Protein AF-A0A7X7TDR7-F1 (afdb_monomer_lite)

Structure (mmCIF, N/CA/C/O backbone):
data_AF-A0A7X7TDR7-F1
#
_entry.id   AF-A0A7X7TDR7-F1
#
loop_
_atom_site.group_PDB
_atom_site.id
_atom_site.type_symbol
_atom_site.label_atom_id
_atom_site.label_alt_id
_atom_site.label_comp_id
_atom_site.label_asym_id
_atom_site.label_entity_id
_atom_site.label_seq_id
_atom_site.pdbx_PDB_ins_code
_atom_site.Cartn_x
_atom_site.Cartn_y
_atom_site.Cartn_z
_atom_site.occupancy
_atom_site.B_iso_or_equiv
_atom_site.auth_seq_id
_atom_site.auth_comp_id
_atom_site.auth_asym_id
_atom_site.auth_atom_id
_atom_site.pdbx_PDB_model_num
ATOM 1 N N . MET A 1 1 ? -41.930 -1.379 -12.088 1.00 5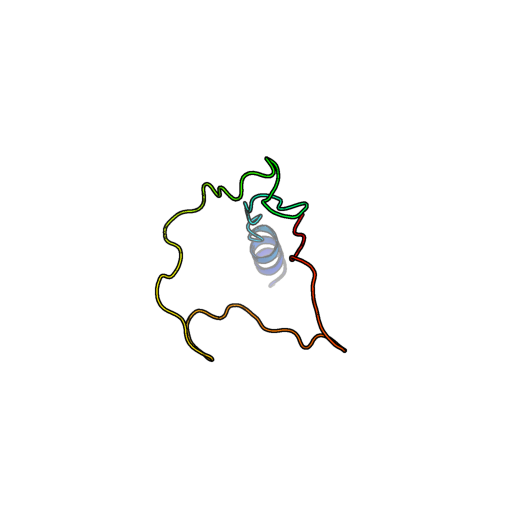6.97 1 MET A N 1
ATOM 2 C CA . MET A 1 1 ? -41.508 -0.120 -12.745 1.00 56.97 1 MET A CA 1
ATOM 3 C C . MET A 1 1 ? -40.128 0.374 -12.254 1.00 56.97 1 MET A C 1
ATOM 5 O O . MET A 1 1 ? -39.885 1.568 -12.248 1.00 56.97 1 MET A O 1
ATOM 9 N N . HIS A 1 2 ? -39.195 -0.522 -11.875 1.00 58.28 2 HIS A N 1
ATOM 10 C CA . HIS A 1 2 ? -37.887 -0.161 -11.270 1.00 58.28 2 HIS A CA 1
ATOM 11 C C . HIS A 1 2 ? -36.664 -0.473 -12.152 1.00 58.28 2 HIS 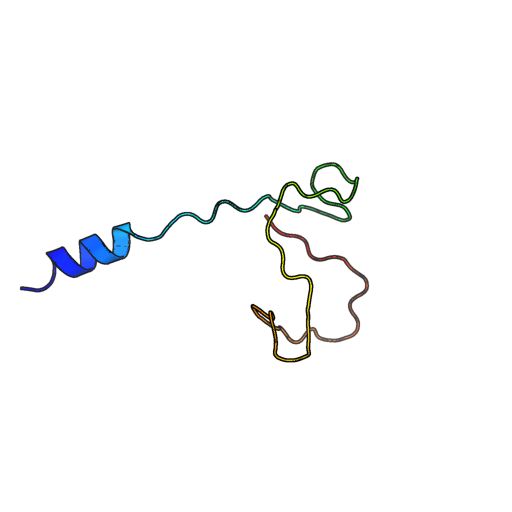A C 1
ATOM 13 O O . HIS A 1 2 ? -35.534 -0.177 -11.782 1.00 58.28 2 HIS A O 1
ATOM 19 N N . LYS A 1 3 ? -36.888 -1.049 -13.341 1.00 55.09 3 LYS A N 1
ATOM 20 C CA . LYS A 1 3 ? -35.832 -1.434 -14.285 1.00 55.09 3 LYS A CA 1
ATOM 21 C C . LYS A 1 3 ? -34.917 -0.278 -14.737 1.00 55.09 3 LYS A C 1
ATOM 23 O O . LYS A 1 3 ? -33.718 -0.525 -14.789 1.00 55.09 3 LYS A O 1
ATOM 28 N N . PRO A 1 4 ? -35.393 0.958 -15.016 1.00 60.53 4 PRO A N 1
ATOM 29 C CA . PRO A 1 4 ? -34.484 2.011 -15.473 1.00 60.53 4 PRO A CA 1
ATOM 30 C C . PRO A 1 4 ? -33.551 2.496 -14.354 1.00 60.53 4 PRO A C 1
ATOM 32 O O . PRO A 1 4 ? -32.374 2.714 -14.601 1.00 60.53 4 PRO A O 1
ATOM 35 N N . ILE A 1 5 ? -34.031 2.577 -13.108 1.00 64.69 5 ILE A N 1
ATOM 36 C CA . ILE A 1 5 ? -33.244 3.061 -11.958 1.00 64.69 5 ILE A CA 1
ATOM 37 C C . ILE A 1 5 ? -32.072 2.119 -11.646 1.00 64.69 5 ILE A C 1
ATOM 39 O O . ILE A 1 5 ? -30.960 2.579 -11.408 1.00 64.69 5 ILE A O 1
ATOM 43 N N . ILE A 1 6 ?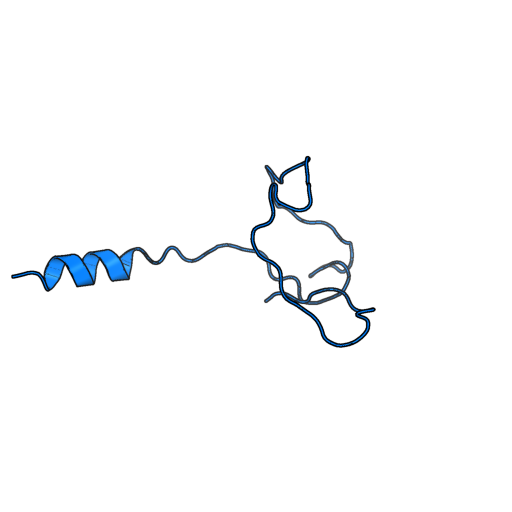 -32.292 0.803 -11.710 1.00 62.56 6 ILE A N 1
ATOM 44 C CA . ILE A 1 6 ? -31.236 -0.199 -11.488 1.00 62.56 6 ILE A CA 1
ATOM 45 C C . ILE A 1 6 ? -30.146 -0.106 -12.570 1.00 62.56 6 ILE A C 1
ATOM 47 O O . ILE A 1 6 ? -28.964 -0.194 -12.252 1.00 62.56 6 ILE A O 1
ATOM 51 N N . VAL A 1 7 ? -30.528 0.130 -13.831 1.00 61.53 7 VAL A N 1
ATOM 52 C CA . VAL A 1 7 ? -29.578 0.312 -14.944 1.00 61.53 7 VAL A CA 1
ATOM 53 C C . VAL A 1 7 ? -28.741 1.583 -14.761 1.00 61.53 7 VAL A C 1
ATOM 55 O O . VAL A 1 7 ? -27.534 1.546 -14.981 1.00 61.53 7 VAL A O 1
ATOM 58 N N . TYR A 1 8 ? -29.343 2.680 -14.291 1.00 60.59 8 TYR A N 1
ATOM 59 C CA . TYR A 1 8 ? -28.609 3.911 -13.974 1.00 60.59 8 TYR A CA 1
ATOM 60 C C . TYR A 1 8 ? -27.635 3.744 -12.797 1.00 60.59 8 TYR A C 1
ATOM 62 O O . TYR A 1 8 ? -26.538 4.287 -12.851 1.00 60.59 8 TYR A O 1
ATOM 70 N N . ILE A 1 9 ? -27.984 2.966 -11.766 1.00 63.44 9 ILE A N 1
ATOM 71 C CA . ILE A 1 9 ? -27.097 2.695 -10.617 1.00 63.44 9 ILE A CA 1
ATOM 72 C C . ILE A 1 9 ? -25.882 1.846 -11.030 1.00 63.44 9 ILE A C 1
ATOM 74 O O . ILE A 1 9 ? -24.770 2.110 -10.580 1.00 63.44 9 ILE A O 1
ATOM 78 N N . LEU A 1 10 ? -26.063 0.872 -11.927 1.00 60.47 10 LEU A N 1
ATOM 79 C CA . LEU A 1 10 ? -24.974 0.040 -12.463 1.00 60.47 10 LEU A CA 1
ATOM 80 C C . LEU A 1 10 ? -23.991 0.807 -13.367 1.00 60.47 10 LEU A C 1
ATOM 82 O O . LEU A 1 10 ? -22.850 0.383 -13.513 1.00 60.47 10 LEU A O 1
ATOM 86 N N . LEU A 1 11 ? -24.405 1.933 -13.954 1.00 60.97 11 LEU A N 1
ATOM 87 C CA . LEU A 1 11 ? -23.546 2.783 -14.791 1.00 60.97 11 LEU A CA 1
ATOM 88 C C . LEU A 1 11 ? -22.641 3.732 -13.982 1.00 60.97 11 LEU A C 1
ATOM 90 O O . LEU A 1 11 ? -21.735 4.326 -14.558 1.00 60.97 11 LEU A O 1
ATOM 94 N N . ILE A 1 12 ? -22.841 3.853 -12.662 1.00 64.56 12 ILE A N 1
ATOM 95 C CA . ILE A 1 12 ? -22.027 4.693 -11.758 1.00 64.56 12 ILE A CA 1
ATOM 96 C C . ILE A 1 12 ? -21.004 3.825 -10.999 1.00 64.56 12 ILE A C 1
ATOM 98 O O . ILE A 1 12 ? -20.644 4.087 -9.853 1.00 64.56 12 ILE A O 1
ATOM 102 N N . VAL A 1 13 ? -20.507 2.757 -11.623 1.00 65.56 13 VAL A N 1
ATOM 103 C CA . VAL A 1 13 ? -19.286 2.105 -11.138 1.00 65.56 13 VAL A CA 1
ATOM 104 C C . VAL A 1 13 ? -18.122 2.974 -11.604 1.00 65.56 13 VAL A C 1
ATOM 106 O O . VAL A 1 13 ? -17.611 2.815 -12.710 1.00 65.56 13 VAL A O 1
ATOM 109 N N . SER A 1 14 ? -17.756 3.962 -10.786 1.00 64.38 14 SER A N 1
ATOM 110 C CA . SER A 1 14 ? -16.573 4.786 -11.029 1.00 64.38 14 SER A CA 1
ATOM 111 C C . SER A 1 14 ? -15.354 3.880 -11.166 1.00 64.38 14 SER A C 1
ATOM 113 O O . SER A 1 14 ? -14.995 3.172 -10.225 1.00 64.38 14 SER A O 1
ATOM 115 N N . ALA A 1 15 ? -14.711 3.910 -12.333 1.00 67.69 15 ALA A N 1
ATOM 116 C CA . ALA A 1 15 ? -13.402 3.303 -12.506 1.00 67.69 15 ALA A CA 1
ATOM 117 C C . ALA A 1 15 ? -12.430 3.983 -11.532 1.00 67.69 15 ALA A C 1
ATOM 119 O O . ALA A 1 15 ? -12.231 5.198 -11.583 1.00 67.69 15 ALA A O 1
ATOM 120 N N . THR A 1 16 ? -11.862 3.215 -10.607 1.00 71.06 16 THR A N 1
ATOM 121 C CA . THR A 1 16 ? -10.844 3.719 -9.687 1.00 71.06 16 THR A CA 1
ATOM 122 C C . THR A 1 16 ? -9.552 3.932 -10.468 1.00 71.06 16 THR A C 1
ATOM 124 O O . THR A 1 16 ? -8.995 2.978 -11.005 1.00 71.06 16 THR A O 1
ATOM 127 N N . LEU A 1 17 ? -9.082 5.176 -10.547 1.00 76.88 17 LEU A N 1
ATOM 128 C CA . LEU A 1 17 ? -7.797 5.521 -11.154 1.00 76.88 17 LEU A CA 1
ATOM 129 C C . LEU A 1 17 ? -6.705 5.396 -10.088 1.00 76.88 17 LEU A C 1
ATOM 131 O O . LEU A 1 17 ? -6.402 6.372 -9.412 1.00 76.88 17 LEU A O 1
ATOM 135 N N . ALA A 1 18 ? -6.171 4.191 -9.902 1.00 85.25 18 ALA A N 1
ATOM 136 C CA . ALA A 1 18 ? -5.000 3.947 -9.060 1.00 85.25 18 ALA A CA 1
ATOM 137 C C . ALA A 1 18 ? -3.796 3.573 -9.937 1.00 85.25 18 ALA A C 1
ATOM 139 O O . ALA A 1 18 ? -3.968 2.984 -11.005 1.00 85.25 18 ALA A O 1
ATOM 140 N N . GLU A 1 19 ? -2.583 3.916 -9.501 1.00 88.06 19 GLU A N 1
ATOM 141 C CA . GLU A 1 19 ? -1.354 3.478 -10.169 1.00 88.06 19 GLU A CA 1
ATOM 142 C C . GLU A 1 19 ? -1.054 2.003 -9.863 1.00 88.06 19 GLU A C 1
ATOM 144 O O . GLU A 1 19 ? -1.189 1.534 -8.729 1.00 88.06 19 GLU A O 1
ATOM 149 N N . ASN A 1 20 ? -0.574 1.277 -10.871 1.00 91.50 20 ASN A N 1
ATOM 150 C CA . ASN A 1 20 ? -0.112 -0.094 -10.695 1.00 91.50 20 ASN A CA 1
ATOM 151 C C . ASN A 1 20 ? 1.205 -0.093 -9.914 1.00 91.50 20 ASN A C 1
ATOM 153 O O . ASN A 1 20 ? 2.1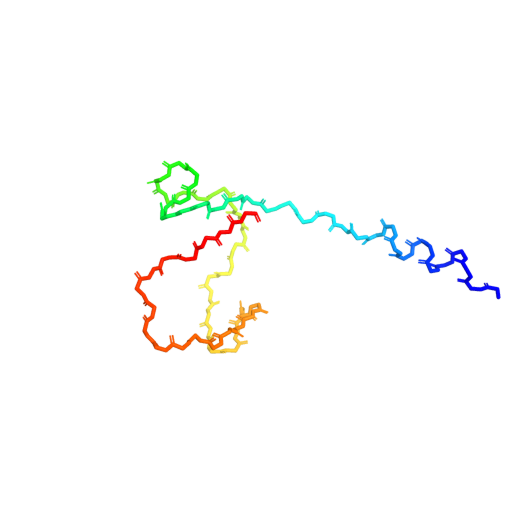22 0.662 -10.212 1.00 91.50 20 ASN A O 1
ATOM 157 N N . TRP A 1 21 ? 1.351 -0.999 -8.956 1.00 92.56 21 TRP A N 1
ATOM 158 C CA . TRP A 1 21 ? 2.556 -1.182 -8.152 1.00 92.56 21 TRP A CA 1
ATOM 159 C C . TRP A 1 21 ? 3.099 -2.614 -8.304 1.00 92.56 21 TRP A C 1
ATOM 161 O O . TRP A 1 21 ? 2.970 -3.438 -7.395 1.00 92.56 21 TRP A O 1
ATOM 171 N N . PRO A 1 22 ? 3.716 -2.952 -9.456 1.00 91.94 22 PRO A N 1
ATOM 172 C CA . PRO A 1 22 ? 3.993 -4.337 -9.851 1.00 91.94 22 PRO A CA 1
ATOM 173 C C . PRO A 1 22 ? 5.125 -5.022 -9.062 1.00 91.94 22 PRO A C 1
ATOM 175 O O . PRO A 1 22 ? 5.444 -6.181 -9.319 1.00 91.94 22 PRO A O 1
ATOM 178 N N . GLY A 1 23 ? 5.784 -4.330 -8.130 1.00 91.56 23 GLY A N 1
ATOM 179 C CA . GLY A 1 23 ? 6.925 -4.884 -7.407 1.00 91.56 23 GLY A CA 1
ATOM 180 C C . GLY A 1 23 ? 7.495 -3.959 -6.340 1.00 91.56 23 GLY A C 1
ATOM 181 O O . GLY A 1 23 ? 6.997 -2.858 -6.096 1.00 91.56 23 GLY A O 1
ATOM 182 N N . PHE A 1 24 ? 8.578 -4.414 -5.703 1.00 90.44 24 PHE A N 1
ATOM 183 C CA . PHE A 1 24 ? 9.280 -3.625 -4.695 1.00 90.44 24 PHE A CA 1
ATOM 184 C C . PHE A 1 24 ? 9.668 -2.260 -5.268 1.00 90.44 24 PHE A C 1
ATOM 186 O O . PHE A 1 24 ? 10.317 -2.182 -6.312 1.00 90.44 24 PHE A O 1
ATOM 193 N N . ARG A 1 25 ? 9.273 -1.194 -4.559 1.00 91.88 25 ARG A N 1
ATOM 194 C CA . ARG A 1 25 ? 9.491 0.209 -4.950 1.00 91.88 25 ARG A CA 1
ATOM 195 C C . ARG A 1 25 ? 8.754 0.669 -6.227 1.00 91.88 25 ARG A C 1
ATOM 197 O O . ARG A 1 25 ? 9.110 1.715 -6.770 1.00 91.88 25 ARG A O 1
ATOM 204 N N . GLY A 1 26 ? 7.726 -0.053 -6.669 1.00 92.25 26 GLY A N 1
ATOM 205 C CA . GLY A 1 26 ? 6.773 0.409 -7.686 1.00 92.25 26 GLY A CA 1
ATOM 206 C C . GLY A 1 26 ? 7.281 0.326 -9.130 1.00 92.25 26 GLY A C 1
ATOM 207 O O . GLY A 1 26 ? 8.340 -0.262 -9.373 1.00 92.25 26 GLY A O 1
ATOM 208 N N . PRO A 1 27 ? 6.553 0.914 -10.101 1.00 92.00 27 PRO A N 1
ATOM 209 C CA . PRO A 1 27 ? 6.844 0.810 -11.540 1.00 92.00 27 PRO A CA 1
ATOM 210 C C . PRO A 1 27 ? 8.275 1.197 -11.911 1.00 92.00 27 PRO A C 1
ATOM 212 O O . PRO A 1 27 ? 8.933 0.518 -12.696 1.00 92.00 27 PRO A O 1
ATOM 215 N N . GLY A 1 28 ? 8.777 2.270 -11.297 1.00 93.19 28 GLY A N 1
ATOM 216 C CA . GLY A 1 28 ? 10.122 2.788 -11.532 1.00 93.19 28 GLY A CA 1
ATOM 217 C C . GLY A 1 28 ? 11.196 2.232 -10.598 1.00 93.19 28 GLY A C 1
ATOM 218 O O . GLY A 1 28 ? 12.337 2.670 -10.697 1.00 93.19 28 GLY A O 1
ATOM 219 N N . ARG A 1 29 ? 10.859 1.327 -9.664 1.00 91.75 29 ARG A N 1
ATOM 220 C CA . ARG A 1 29 ? 11.770 0.776 -8.634 1.00 91.75 29 ARG A CA 1
ATOM 221 C C . ARG A 1 29 ? 12.440 1.823 -7.730 1.00 91.75 29 ARG A C 1
ATOM 223 O O . ARG A 1 29 ? 13.441 1.537 -7.076 1.00 91.75 29 ARG A O 1
ATOM 230 N N . GLN A 1 30 ? 11.871 3.023 -7.654 1.00 94.94 30 GLN A N 1
ATOM 231 C CA . GLN A 1 30 ? 12.405 4.148 -6.879 1.00 94.94 30 GLN A CA 1
ATOM 232 C C . GLN A 1 3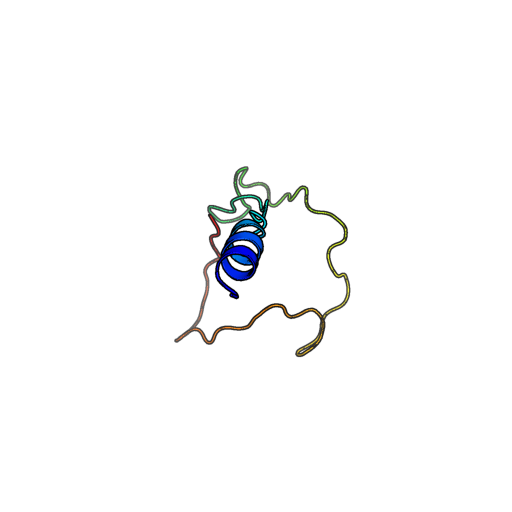0 ? 11.665 4.358 -5.551 1.00 94.94 30 GLN A C 1
ATOM 234 O O . GLN A 1 30 ? 12.249 4.873 -4.602 1.00 94.94 30 GLN A O 1
ATOM 239 N N . GLY A 1 31 ? 10.424 3.876 -5.433 1.00 92.12 31 GLY A N 1
ATOM 240 C CA . GLY A 1 31 ? 9.594 4.048 -4.239 1.00 92.12 31 GLY A CA 1
ATOM 241 C C . GLY A 1 31 ? 8.947 5.428 -4.180 1.00 92.12 31 GLY A C 1
ATOM 242 O O . GLY A 1 31 ? 8.744 5.959 -3.096 1.00 92.12 31 GLY A O 1
ATOM 243 N N . ILE A 1 32 ? 8.668 6.012 -5.344 1.00 93.25 32 ILE A N 1
ATOM 244 C CA . ILE A 1 32 ? 8.046 7.325 -5.494 1.00 93.25 32 ILE A CA 1
ATOM 245 C C . ILE A 1 32 ? 6.616 7.094 -5.975 1.00 93.25 32 ILE A C 1
ATOM 247 O O . ILE A 1 32 ? 6.423 6.385 -6.957 1.00 93.25 32 ILE A O 1
ATOM 251 N N . SER A 1 33 ? 5.645 7.679 -5.276 1.00 90.81 33 SER A N 1
ATOM 252 C CA . SER A 1 33 ? 4.241 7.728 -5.692 1.00 90.81 33 SER A CA 1
ATOM 253 C C . SER A 1 33 ? 3.856 9.172 -6.007 1.00 90.81 33 SER A C 1
ATOM 255 O O . SER A 1 33 ? 4.330 10.095 -5.342 1.00 90.81 33 SER A O 1
ATOM 257 N N . GLY A 1 34 ? 3.007 9.359 -7.018 1.00 91.75 34 GLY A N 1
ATOM 258 C CA . GLY A 1 34 ? 2.404 10.653 -7.346 1.00 91.75 34 GLY A CA 1
ATOM 259 C C . GLY A 1 34 ? 1.144 10.985 -6.538 1.00 91.75 34 GLY A C 1
ATOM 260 O O . GLY A 1 34 ? 0.584 12.066 -6.714 1.00 91.75 34 GLY A O 1
ATOM 261 N N . GLU A 1 35 ? 0.682 10.074 -5.676 1.00 91.06 35 GLU A N 1
ATOM 262 C CA . GLU A 1 35 ? -0.540 10.258 -4.894 1.00 91.06 35 GLU A CA 1
ATOM 263 C C . GLU A 1 35 ? -0.416 11.396 -3.875 1.00 91.06 35 GLU A C 1
ATOM 265 O O . GLU A 1 35 ? 0.643 11.657 -3.300 1.00 91.06 35 GLU A O 1
ATOM 270 N N . THR A 1 36 ? -1.532 12.075 -3.617 1.00 92.81 36 THR A N 1
ATOM 271 C CA . THR A 1 36 ? -1.588 13.223 -2.700 1.00 92.81 36 THR A CA 1
ATOM 272 C C . THR A 1 36 ? -2.699 13.050 -1.671 1.00 92.81 36 THR A C 1
ATOM 274 O O . THR A 1 36 ? -3.551 12.177 -1.802 1.00 92.81 36 THR A O 1
ATOM 277 N N . LYS A 1 37 ? -2.706 13.897 -0.630 1.00 93.31 37 LYS A N 1
ATOM 278 C CA . LYS A 1 37 ? -3.721 13.879 0.446 1.00 93.31 37 LYS A CA 1
ATOM 279 C C . LYS A 1 37 ? -3.803 12.535 1.187 1.00 93.31 37 LYS A C 1
ATOM 281 O O . LYS A 1 37 ? -4.862 12.157 1.682 1.00 93.31 37 LYS A O 1
ATOM 286 N N . LEU A 1 38 ? -2.677 11.827 1.271 1.00 92.62 38 LEU A N 1
ATOM 287 C CA . LEU A 1 38 ? -2.573 10.587 2.030 1.00 92.62 38 LEU A CA 1
ATOM 288 C C . LEU A 1 38 ? -2.729 10.868 3.538 1.00 92.62 38 LEU A C 1
ATOM 290 O O . LEU A 1 38 ? -2.226 11.893 4.012 1.00 92.62 38 LEU A O 1
ATOM 294 N N . PRO A 1 39 ? -3.383 9.979 4.309 1.00 94.56 39 PRO A N 1
ATOM 295 C CA . PRO A 1 39 ? -3.465 10.120 5.758 1.00 94.56 39 PRO A CA 1
ATOM 296 C C . PRO A 1 39 ? -2.075 10.101 6.404 1.00 94.56 39 PRO A C 1
ATOM 298 O O . PRO A 1 39 ? -1.251 9.231 6.116 1.00 94.56 39 PRO A O 1
ATOM 301 N N . ILE A 1 40 ? -1.826 11.041 7.317 1.00 96.38 40 ILE A N 1
ATOM 302 C CA . ILE A 1 40 ? -0.553 11.164 8.055 1.00 96.38 40 ILE A CA 1
ATOM 303 C C . ILE A 1 40 ? -0.647 10.669 9.506 1.00 96.38 40 ILE A C 1
ATOM 305 O O . ILE A 1 40 ? 0.341 10.687 10.236 1.00 96.38 40 ILE A O 1
ATOM 309 N N . SER A 1 41 ? -1.826 10.215 9.931 1.00 96.69 41 SER A N 1
ATOM 310 C CA . SER A 1 41 ? -2.095 9.672 11.265 1.00 96.69 41 SER A CA 1
ATOM 311 C C . SER A 1 41 ? -2.743 8.303 11.123 1.00 96.69 41 SER A C 1
ATOM 313 O O . SER A 1 41 ? -3.556 8.099 10.228 1.00 96.69 41 SER A O 1
ATOM 315 N N . TRP A 1 42 ? -2.347 7.350 11.962 1.00 96.81 42 TRP A N 1
ATOM 316 C CA . TRP A 1 42 ? -2.753 5.952 11.832 1.00 96.81 42 TRP A CA 1
ATOM 317 C C . TRP A 1 42 ? -2.892 5.310 13.208 1.00 96.81 42 TRP A C 1
ATOM 319 O O . TRP A 1 42 ? -2.112 5.600 14.118 1.00 96.81 42 TRP A O 1
ATOM 329 N N . SER A 1 43 ? -3.847 4.392 13.342 1.00 95.94 43 SER A N 1
ATOM 330 C CA . SER A 1 43 ? -3.975 3.534 14.521 1.00 95.94 43 SER A CA 1
ATOM 331 C C . SER A 1 43 ? -4.435 2.132 14.118 1.00 95.94 43 SER A C 1
ATOM 333 O O . SER A 1 43 ? -4.584 1.825 12.937 1.00 95.94 43 SER A O 1
ATOM 335 N N . ALA A 1 44 ? -4.677 1.257 15.098 1.00 94.00 44 ALA A N 1
ATOM 336 C CA . ALA A 1 44 ? -5.236 -0.067 14.829 1.00 94.00 44 ALA A CA 1
ATOM 337 C C . ALA A 1 44 ? -6.652 -0.018 14.217 1.00 94.00 44 ALA A C 1
ATOM 339 O O . ALA A 1 44 ? -7.115 -1.029 13.689 1.00 94.00 44 ALA A O 1
ATOM 340 N N . THR A 1 45 ? -7.334 1.128 14.299 1.00 94.75 45 THR A N 1
ATOM 341 C CA . THR A 1 45 ? -8.719 1.314 13.845 1.00 94.75 45 THR A CA 1
ATOM 342 C C . THR A 1 45 ? -8.930 2.571 12.998 1.00 94.75 45 THR A C 1
ATOM 344 O O . THR A 1 45 ? -9.968 2.694 12.355 1.00 94.75 45 THR A O 1
ATOM 347 N N . GLU A 1 46 ? -7.976 3.501 12.968 1.00 97.00 46 GLU A N 1
ATOM 348 C CA . GLU A 1 46 ? -8.072 4.766 12.235 1.00 97.00 46 GLU A CA 1
ATOM 349 C C . GLU A 1 46 ? -7.329 4.691 10.899 1.00 97.00 46 GLU A C 1
ATOM 351 O O . GLU A 1 46 ? -6.211 4.177 10.832 1.00 97.00 46 GLU A O 1
ATOM 356 N N . ASN A 1 47 ? -7.946 5.235 9.845 1.00 96.69 47 ASN A N 1
ATOM 357 C CA . ASN A 1 47 ? -7.421 5.283 8.475 1.00 96.69 47 ASN A CA 1
ATOM 358 C C . ASN A 1 47 ? -7.119 3.905 7.846 1.00 96.69 47 ASN A C 1
ATOM 360 O O . ASN A 1 47 ? -6.564 3.831 6.755 1.00 96.69 47 ASN A O 1
ATOM 364 N N . ILE A 1 48 ? -7.567 2.803 8.461 1.00 94.06 48 ILE A N 1
ATOM 365 C CA . ILE A 1 48 ? -7.467 1.444 7.913 1.00 94.06 48 ILE A CA 1
ATOM 366 C C . ILE A 1 48 ? -8.611 1.182 6.927 1.00 94.06 48 ILE A C 1
ATOM 368 O O . ILE A 1 48 ? -9.763 1.039 7.328 1.00 94.06 48 ILE A O 1
ATOM 372 N N . ALA A 1 49 ? -8.287 1.058 5.637 1.00 91.25 49 ALA A N 1
ATOM 373 C CA . ALA A 1 49 ? -9.269 0.702 4.609 1.00 91.25 49 ALA A CA 1
ATOM 374 C C . ALA A 1 49 ? -9.692 -0.775 4.691 1.00 91.25 49 ALA A C 1
ATOM 376 O O . ALA A 1 49 ? -10.861 -1.107 4.510 1.00 91.25 49 ALA A O 1
ATOM 377 N N . TRP A 1 50 ? -8.737 -1.668 4.952 1.00 91.69 50 TRP A N 1
ATOM 378 C CA . TRP A 1 50 ? -8.970 -3.103 5.081 1.00 91.69 50 TRP A CA 1
ATOM 379 C C . TRP A 1 50 ? -7.810 -3.774 5.817 1.00 91.69 50 TRP A C 1
ATOM 381 O O . TRP A 1 50 ? -6.712 -3.228 5.934 1.00 91.69 50 TRP A O 1
ATOM 391 N N . LYS A 1 51 ? -8.058 -4.989 6.306 1.00 89.69 51 LYS A N 1
ATOM 392 C CA . LYS A 1 51 ? -7.047 -5.853 6.913 1.00 89.69 51 LYS A CA 1
ATOM 393 C C . LYS A 1 51 ? -7.326 -7.296 6.519 1.00 89.69 51 LYS A C 1
ATOM 395 O O . LYS A 1 51 ? -8.468 -7.738 6.581 1.00 89.69 51 LYS A O 1
ATOM 400 N N . ALA A 1 52 ? -6.278 -8.019 6.146 1.00 88.69 52 ALA A N 1
ATOM 401 C CA . ALA A 1 52 ? -6.342 -9.441 5.844 1.00 88.69 52 ALA A CA 1
ATOM 402 C C . ALA A 1 52 ? -5.379 -10.206 6.757 1.00 88.69 52 ALA A C 1
ATOM 404 O O . ALA A 1 52 ? -4.269 -9.742 7.030 1.00 88.69 52 ALA A O 1
ATOM 405 N N . THR A 1 53 ? -5.811 -11.371 7.234 1.00 90.44 53 THR A N 1
ATOM 406 C CA . THR A 1 53 ? -4.923 -12.315 7.918 1.00 90.44 53 THR A CA 1
ATOM 407 C C . THR A 1 53 ? -4.038 -12.988 6.874 1.00 90.44 53 THR A C 1
ATOM 409 O O . THR A 1 53 ? -4.534 -13.412 5.833 1.00 90.44 53 THR A O 1
ATOM 412 N N . ILE A 1 54 ? -2.736 -13.072 7.145 1.00 85.94 54 ILE A N 1
ATOM 413 C CA . ILE A 1 54 ? -1.767 -13.779 6.303 1.00 85.94 54 ILE A CA 1
ATOM 414 C C . ILE A 1 54 ? -1.210 -14.937 7.120 1.00 85.94 54 ILE A C 1
ATOM 416 O O . ILE A 1 54 ? -0.720 -14.725 8.231 1.00 85.94 54 ILE A O 1
ATOM 420 N N . ASP A 1 55 ? -1.275 -16.143 6.562 1.00 91.00 55 ASP A N 1
ATOM 421 C CA . ASP A 1 55 ? -0.716 -17.329 7.199 1.00 91.00 55 ASP A CA 1
ATOM 422 C C . ASP A 1 55 ? 0.817 -17.277 7.192 1.00 91.00 55 ASP A C 1
ATOM 424 O O . ASP A 1 55 ? 1.460 -16.948 6.192 1.00 91.00 55 ASP A O 1
ATOM 428 N N . GLY A 1 56 ? 1.427 -17.623 8.325 1.00 88.62 56 GLY A N 1
ATOM 429 C CA . GLY A 1 56 ? 2.880 -17.596 8.482 1.00 88.62 56 GLY A CA 1
ATOM 430 C C . GLY A 1 56 ? 3.455 -16.184 8.637 1.00 88.62 56 GLY A C 1
ATOM 431 O O . GLY A 1 56 ? 2.859 -15.310 9.264 1.00 88.62 56 GLY A O 1
ATOM 432 N N . LYS A 1 57 ? 4.678 -15.974 8.136 1.00 84.50 57 LYS A N 1
ATOM 433 C CA . LYS A 1 57 ? 5.389 -14.686 8.210 1.00 84.50 57 LYS A CA 1
ATOM 434 C C . LYS A 1 57 ? 5.592 -14.132 6.802 1.00 84.50 57 LYS A C 1
ATOM 436 O O . LYS A 1 57 ? 6.222 -14.787 5.978 1.00 84.50 57 LYS A O 1
ATOM 441 N N . GLY A 1 58 ? 5.115 -12.916 6.547 1.00 79.62 58 GLY A N 1
ATOM 442 C CA . GLY A 1 58 ? 5.342 -12.203 5.288 1.00 79.62 58 GLY A CA 1
ATOM 443 C C . GLY A 1 58 ? 6.659 -11.425 5.303 1.00 79.62 58 GLY A C 1
ATOM 444 O O . GLY A 1 58 ? 6.888 -10.623 6.202 1.00 79.62 58 GLY A O 1
ATOM 445 N N . TRP A 1 59 ? 7.523 -11.673 4.316 1.00 80.19 59 TRP A N 1
ATOM 446 C CA . TRP A 1 59 ? 8.796 -10.954 4.109 1.00 80.19 59 TRP A CA 1
ATOM 447 C C . TRP A 1 59 ? 8.798 -10.177 2.782 1.00 80.19 59 TRP A C 1
ATOM 449 O O . TRP A 1 59 ? 9.771 -9.516 2.428 1.00 80.19 59 TRP A O 1
ATOM 459 N N . SER A 1 60 ? 7.705 -10.283 2.029 1.00 76.12 60 SER A N 1
ATOM 460 C CA . SER A 1 60 ? 7.520 -9.687 0.710 1.00 76.12 60 SER A CA 1
ATOM 461 C C . SER A 1 60 ? 6.801 -8.342 0.806 1.00 76.12 60 SER A C 1
ATOM 463 O O . SER A 1 60 ? 6.143 -8.036 1.798 1.00 76.12 60 SER A O 1
ATOM 465 N N . SER A 1 61 ? 6.908 -7.536 -0.248 1.00 78.38 61 SER A N 1
ATOM 466 C CA . SER A 1 61 ? 6.099 -6.325 -0.416 1.00 78.38 61 SER A CA 1
ATOM 467 C C . SER A 1 61 ? 4.806 -6.640 -1.172 1.00 78.38 61 SER A C 1
ATOM 469 O O . SER A 1 61 ? 4.819 -7.539 -2.017 1.00 78.38 61 SER A O 1
ATOM 471 N N . PRO A 1 62 ? 3.706 -5.913 -0.908 1.00 76.19 62 PRO A N 1
ATOM 472 C CA . PRO A 1 62 ? 2.493 -6.047 -1.701 1.00 76.19 62 PRO A CA 1
ATOM 473 C C . PRO A 1 62 ? 2.760 -5.670 -3.163 1.00 76.19 62 PRO A C 1
ATOM 475 O O . PRO A 1 62 ? 3.517 -4.740 -3.451 1.00 76.19 62 PRO A O 1
ATOM 478 N N . ILE A 1 63 ? 2.121 -6.411 -4.066 1.00 87.19 63 ILE A N 1
ATOM 479 C CA . ILE A 1 63 ? 2.071 -6.136 -5.501 1.00 87.19 63 ILE A CA 1
ATOM 480 C C . ILE A 1 63 ? 0.629 -5.764 -5.827 1.00 87.19 63 ILE A C 1
ATOM 482 O O . ILE A 1 63 ? -0.291 -6.482 -5.435 1.00 87.19 63 ILE A O 1
ATOM 486 N N . VAL A 1 64 ? 0.447 -4.648 -6.525 1.00 87.00 64 VAL A N 1
ATOM 487 C CA . VAL A 1 64 ? -0.860 -4.141 -6.958 1.00 87.00 64 VAL A CA 1
ATOM 488 C C . VAL A 1 64 ? -0.801 -3.909 -8.468 1.00 87.00 64 VAL A C 1
ATOM 490 O O . VAL A 1 64 ? 0.218 -3.444 -8.973 1.00 87.00 64 VAL A O 1
ATOM 493 N N . TRP A 1 65 ? -1.855 -4.257 -9.200 1.00 84.81 65 TRP A N 1
ATOM 494 C CA . TRP A 1 65 ? -1.992 -4.060 -10.647 1.00 84.81 65 TRP A CA 1
ATOM 495 C C . TRP A 1 65 ? -3.393 -3.545 -10.959 1.00 84.81 65 TRP A C 1
ATOM 497 O O . TRP A 1 65 ? -4.303 -3.859 -10.160 1.00 84.81 65 TRP A O 1
#

Secondary structure (DSSP, 8-state):
--HHHHHHHHTT-PPP----B-STTTTTTS------S------SSSS-------SS---SPP-B-

Foldseek 3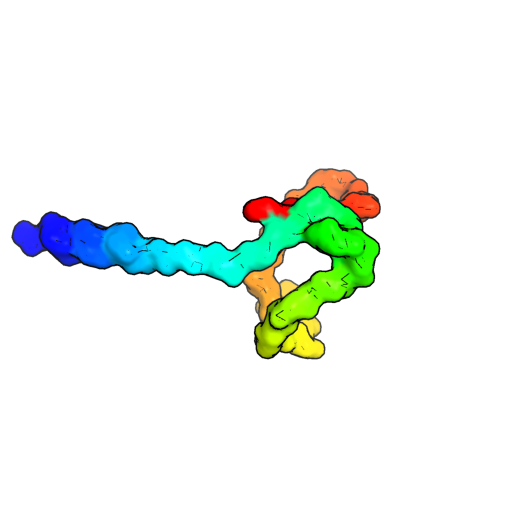Di:
DCVVVVVVVVVPPDDDDDAWAAACLRPVNVVDDPDDPQDPDDDPPPPDPDDDDDPDDDPGDDGGD

Radius of gyration: 17.84 Å; chains: 1; bounding box: 54×32×30 Å

pLDDT: mean 83.21, std 12.95, range [55.09, 97.0]

Sequence (65 aa):
MHKPIIVYILLIVSATLAENWPGFRGPGRQGISGETKLPISWSATENIAWKATIDGKGWSSPIVW